Protein AF-A0AAN8Q321-F1 (afdb_monomer_lite)

Sequence (141 aa):
MNSTIPPTMDRMFPVSTLNRIAIVACERIMLMMNNTGMLLQPKIQNMQQVLAYLSGQHIDVGCCGDRGDFFRRKLAEELYLTYSVHGVTHNNIFEVVSGAILLEADTRLILSESTLRRDVAPPVKIDPQVLDILARIAGIH

Foldseek 3Di:
DDPPPPPQPQQLPVLVVLLLLLVLLFVLLQVQLQVVVPDPDDRDPGLVVVLCQLCVVDDDPDDPDRRNLVSLQSSQVSLCVPQVQPPRHSVCSSVLSVLSVLSNVVSVVQVVVCPPPSNDGDDDDGDVSSSVSSCSSSVHD

Structure (mmCIF, N/CA/C/O backbone):
data_AF-A0AAN8Q321-F1
#
_entry.id   AF-A0AAN8Q321-F1
#
loop_
_atom_site.group_PDB
_atom_site.id
_atom_site.type_symbol
_atom_site.label_atom_id
_atom_site.label_alt_id
_atom_site.label_comp_id
_atom_site.label_asym_id
_atom_site.label_entity_id
_atom_site.label_seq_id
_atom_site.pdbx_PDB_ins_code
_atom_site.Cartn_x
_atom_site.Cartn_y
_atom_site.Cartn_z
_atom_site.occupancy
_atom_site.B_iso_or_equiv
_atom_site.auth_seq_id
_atom_site.auth_comp_id
_atom_site.auth_asym_id
_atom_site.auth_atom_id
_atom_site.pdbx_PDB_model_num
ATOM 1 N N . MET A 1 1 ? 18.706 -8.644 -48.2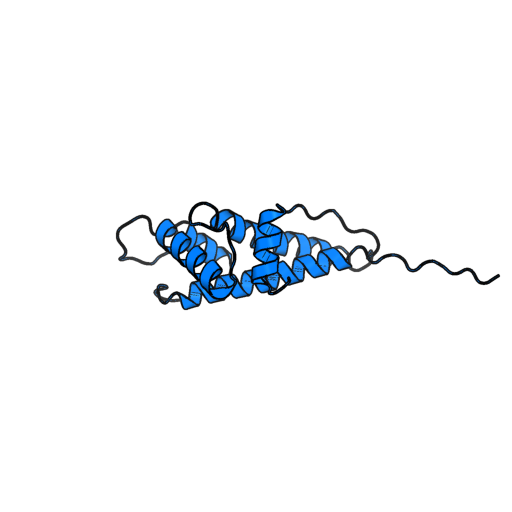40 1.00 41.47 1 MET A N 1
ATOM 2 C CA . MET A 1 1 ? 18.894 -9.138 -46.860 1.00 41.47 1 MET A CA 1
ATOM 3 C C . MET A 1 1 ? 18.099 -8.219 -45.950 1.00 41.47 1 MET A C 1
ATOM 5 O O . MET A 1 1 ? 18.517 -7.089 -45.746 1.00 41.47 1 MET A O 1
ATOM 9 N N . ASN A 1 2 ? 16.915 -8.646 -45.507 1.00 43.88 2 ASN A N 1
ATOM 10 C CA . ASN A 1 2 ? 16.117 -7.869 -44.559 1.00 43.88 2 ASN A CA 1
ATOM 11 C C . ASN A 1 2 ? 16.636 -8.167 -43.156 1.00 43.88 2 ASN A C 1
ATOM 13 O O . ASN A 1 2 ? 16.348 -9.224 -42.600 1.00 43.88 2 ASN A O 1
ATOM 17 N N . SER A 1 3 ? 17.432 -7.252 -42.611 1.00 47.41 3 SER A N 1
ATOM 18 C CA . SER A 1 3 ? 17.840 -7.282 -41.211 1.00 47.41 3 SER A CA 1
ATOM 19 C C . SER A 1 3 ? 16.630 -6.943 -40.343 1.00 47.41 3 SER A C 1
ATOM 21 O O . SER A 1 3 ? 16.345 -5.778 -40.078 1.00 47.41 3 SER A O 1
ATOM 23 N N . THR A 1 4 ? 15.883 -7.960 -39.924 1.00 53.72 4 THR A N 1
ATOM 24 C CA . THR A 1 4 ? 14.918 -7.851 -38.828 1.00 53.72 4 THR A CA 1
ATOM 25 C C . THR A 1 4 ? 15.695 -7.598 -37.543 1.00 53.72 4 THR A C 1
ATOM 27 O O . THR A 1 4 ? 16.188 -8.535 -36.919 1.00 53.72 4 THR A O 1
ATOM 30 N N . ILE A 1 5 ? 15.850 -6.326 -37.172 1.00 61.69 5 ILE A N 1
ATOM 31 C CA . ILE A 1 5 ? 16.274 -5.945 -35.824 1.00 61.69 5 ILE A CA 1
ATOM 32 C C . ILE A 1 5 ? 15.171 -6.467 -34.890 1.00 61.69 5 ILE A C 1
ATOM 34 O O . ILE A 1 5 ? 14.023 -6.039 -35.042 1.00 61.69 5 ILE A O 1
ATOM 38 N N . PRO A 1 6 ? 15.451 -7.427 -33.990 1.00 56.28 6 PRO A N 1
ATOM 39 C CA . PRO A 1 6 ? 14.447 -7.874 -33.037 1.00 56.28 6 PRO A CA 1
ATOM 40 C C . PRO A 1 6 ? 14.013 -6.663 -32.198 1.00 56.28 6 PRO A C 1
ATOM 42 O O . PRO A 1 6 ? 14.877 -5.872 -31.809 1.00 56.28 6 PRO A O 1
ATOM 45 N N . PRO A 1 7 ? 12.706 -6.476 -31.937 1.00 62.62 7 PRO A N 1
ATOM 46 C CA . PRO A 1 7 ? 12.249 -5.354 -31.132 1.00 62.62 7 PRO A CA 1
ATOM 47 C C . PRO A 1 7 ? 12.953 -5.410 -29.776 1.00 62.62 7 PRO A C 1
ATOM 49 O O . PRO A 1 7 ? 12.917 -6.432 -29.087 1.00 62.62 7 PRO A O 1
ATOM 52 N N . THR A 1 8 ? 13.635 -4.326 -29.411 1.00 65.69 8 THR A N 1
ATOM 53 C CA . THR A 1 8 ? 14.249 -4.174 -28.094 1.00 65.69 8 THR A CA 1
ATOM 54 C C . THR A 1 8 ? 13.145 -4.317 -27.052 1.00 65.69 8 THR A C 1
ATOM 56 O O . THR A 1 8 ? 12.194 -3.538 -27.036 1.00 65.69 8 THR A O 1
ATOM 59 N N . MET A 1 9 ? 13.232 -5.358 -26.220 1.00 72.75 9 MET A N 1
ATOM 60 C CA . MET A 1 9 ? 12.254 -5.616 -25.164 1.00 72.75 9 MET A CA 1
ATOM 61 C C . MET A 1 9 ? 12.225 -4.413 -24.212 1.00 72.75 9 MET A C 1
ATOM 63 O O . MET A 1 9 ? 13.248 -4.084 -23.611 1.00 72.75 9 MET A O 1
ATOM 67 N N . ASP A 1 10 ? 11.067 -3.758 -24.088 1.00 77.62 10 ASP A N 1
ATOM 68 C CA . ASP A 1 10 ? 10.864 -2.636 -23.168 1.00 77.62 10 ASP A CA 1
ATOM 69 C C . ASP A 1 10 ? 10.914 -3.153 -21.725 1.00 77.62 10 ASP A C 1
ATOM 71 O O . ASP A 1 10 ? 9.925 -3.643 -21.174 1.00 77.62 10 ASP A O 1
ATOM 75 N N . ARG A 1 11 ? 12.098 -3.074 -21.113 1.00 83.06 11 ARG A N 1
ATOM 76 C CA . ARG A 1 11 ? 12.325 -3.522 -19.737 1.00 83.06 11 ARG A CA 1
ATOM 77 C C . ARG A 1 11 ? 11.721 -2.564 -18.712 1.00 83.06 11 ARG A C 1
ATOM 79 O O . ARG A 1 11 ? 11.617 -2.944 -17.550 1.00 83.06 11 ARG A O 1
ATOM 86 N N . MET A 1 12 ? 11.283 -1.368 -19.119 1.00 87.81 12 MET A N 1
ATOM 87 C CA . MET A 1 12 ? 10.563 -0.430 -18.249 1.00 87.81 12 MET A CA 1
ATOM 88 C C . MET A 1 12 ? 9.092 -0.789 -18.066 1.00 87.81 12 MET A C 1
ATOM 90 O O . MET A 1 12 ? 8.487 -0.357 -17.087 1.00 87.81 12 MET A O 1
ATOM 94 N N . PHE A 1 13 ? 8.507 -1.596 -18.956 1.00 87.88 13 PHE A N 1
ATOM 95 C CA . PHE A 1 13 ? 7.089 -1.951 -18.880 1.00 87.88 13 PHE A CA 1
ATOM 96 C C . PHE A 1 13 ? 6.678 -2.596 -17.534 1.00 87.88 13 PHE A C 1
ATOM 98 O O . PHE A 1 13 ? 5.683 -2.156 -16.945 1.00 87.88 13 PHE A O 1
ATOM 105 N N . PRO A 1 14 ? 7.437 -3.558 -16.966 1.00 90.31 14 PRO A N 1
ATOM 106 C CA . PRO A 1 14 ? 7.173 -4.069 -15.622 1.00 90.31 14 PRO A CA 1
ATOM 107 C C . PRO A 1 14 ? 7.254 -2.988 -14.538 1.00 90.31 14 PRO A C 1
ATOM 109 O O . PRO A 1 14 ? 6.396 -2.948 -13.664 1.00 90.31 14 PRO A O 1
ATOM 112 N N . VAL A 1 15 ? 8.224 -2.069 -14.614 1.00 92.31 15 VAL A N 1
ATOM 113 C CA . VAL A 1 15 ? 8.374 -0.972 -13.639 1.00 92.31 15 VAL A CA 1
ATOM 114 C C . VAL A 1 15 ? 7.175 -0.025 -13.700 1.00 92.31 15 VAL A C 1
ATOM 116 O O . VAL A 1 15 ? 6.624 0.344 -12.667 1.00 92.31 15 VAL A O 1
ATOM 119 N N . SER A 1 16 ? 6.711 0.321 -14.905 1.00 91.75 16 SER A N 1
ATOM 120 C CA . SER A 1 16 ? 5.489 1.109 -15.102 1.00 91.75 16 SER A CA 1
ATOM 121 C C . SER A 1 16 ? 4.248 0.406 -14.548 1.00 91.75 16 SER A C 1
ATOM 123 O O . SER A 1 16 ? 3.388 1.054 -13.953 1.00 91.75 16 SER A O 1
ATOM 125 N N . THR A 1 17 ? 4.165 -0.917 -14.710 1.00 93.44 17 THR A N 1
ATOM 126 C CA . THR A 1 17 ? 3.069 -1.729 -14.162 1.00 93.44 17 THR A CA 1
ATOM 127 C C . THR A 1 17 ? 3.093 -1.724 -12.635 1.00 93.44 17 THR A C 1
ATOM 129 O O . THR A 1 17 ? 2.069 -1.449 -12.013 1.00 93.44 17 THR A O 1
ATOM 132 N N . LEU A 1 18 ? 4.263 -1.944 -12.030 1.00 95.50 18 LEU A N 1
ATOM 133 C CA . LEU A 1 18 ? 4.452 -1.895 -10.579 1.00 95.50 18 LEU A CA 1
ATOM 134 C C . LEU A 1 18 ? 4.119 -0.515 -10.002 1.00 95.50 18 LEU A C 1
ATOM 136 O O . LEU A 1 18 ? 3.418 -0.437 -8.998 1.00 95.50 18 LEU A O 1
ATOM 140 N N . ASN A 1 19 ? 4.539 0.565 -10.667 1.00 95.88 19 ASN A N 1
ATOM 141 C CA . ASN A 1 19 ? 4.183 1.923 -10.259 1.00 95.88 19 ASN A CA 1
ATOM 142 C C . ASN A 1 19 ? 2.661 2.125 -10.262 1.00 95.88 19 ASN A C 1
ATOM 144 O O . ASN A 1 19 ? 2.081 2.608 -9.295 1.00 95.88 19 ASN A O 1
ATOM 148 N N . ARG A 1 20 ? 1.981 1.687 -11.329 1.00 96.25 20 ARG A N 1
ATOM 149 C CA . ARG A 1 20 ? 0.521 1.793 -11.415 1.00 96.25 20 ARG A CA 1
ATOM 150 C C . ARG A 1 20 ? -0.180 1.003 -10.308 1.00 96.25 20 ARG A C 1
ATOM 152 O O . ARG A 1 20 ? -1.144 1.512 -9.743 1.00 96.25 20 ARG A O 1
ATOM 159 N N . ILE A 1 21 ? 0.298 -0.202 -9.992 1.00 96.88 21 ILE A N 1
ATOM 160 C CA . ILE A 1 21 ? -0.206 -0.989 -8.855 1.00 96.88 21 ILE A CA 1
ATOM 161 C C . ILE A 1 21 ? -0.047 -0.192 -7.562 1.00 96.88 21 ILE A C 1
ATOM 163 O O . ILE A 1 21 ? -1.016 -0.033 -6.824 1.00 96.88 21 ILE A O 1
ATOM 167 N N . ALA A 1 22 ? 1.149 0.345 -7.317 1.00 97.00 22 ALA A N 1
ATOM 168 C CA . ALA A 1 22 ? 1.462 1.079 -6.100 1.00 97.00 22 ALA A CA 1
ATOM 169 C C . ALA A 1 22 ? 0.586 2.331 -5.934 1.00 97.00 22 ALA A C 1
ATOM 171 O O . ALA A 1 22 ? -0.004 2.521 -4.875 1.00 97.00 22 ALA A O 1
ATOM 172 N N . ILE A 1 23 ? 0.428 3.138 -6.990 1.00 97.06 23 ILE A N 1
ATOM 173 C CA . ILE A 1 23 ? -0.416 4.345 -6.980 1.00 97.06 23 ILE A CA 1
ATOM 174 C C . ILE A 1 23 ? -1.864 3.992 -6.634 1.00 97.06 23 ILE A C 1
ATOM 176 O O . ILE A 1 23 ? -2.423 4.543 -5.686 1.00 97.06 23 ILE A O 1
ATOM 180 N N . VAL A 1 24 ? -2.461 3.042 -7.360 1.00 97.44 24 VAL A N 1
ATOM 181 C CA . VAL A 1 24 ? -3.867 2.662 -7.148 1.00 97.44 24 VAL A CA 1
ATOM 182 C C . VAL A 1 24 ? -4.060 2.051 -5.759 1.00 97.44 24 VAL A C 1
ATOM 184 O O . VAL A 1 24 ? -5.060 2.332 -5.094 1.00 97.44 24 VAL A O 1
ATOM 187 N N . ALA A 1 25 ? -3.107 1.242 -5.288 1.00 96.88 25 ALA A N 1
ATOM 188 C CA . ALA A 1 25 ? -3.153 0.679 -3.946 1.00 96.88 25 ALA A CA 1
ATOM 189 C C . ALA A 1 25 ? -3.079 1.771 -2.866 1.00 96.88 25 ALA A C 1
ATOM 191 O O . ALA A 1 25 ? -3.904 1.771 -1.953 1.00 96.88 25 ALA A O 1
ATOM 192 N N . CYS A 1 26 ? -2.165 2.736 -2.995 1.00 97.25 26 CYS A N 1
ATOM 193 C CA . CYS A 1 26 ? -2.053 3.885 -2.093 1.00 97.25 26 CYS A CA 1
ATOM 194 C C . CYS A 1 26 ? -3.352 4.706 -2.045 1.00 97.25 26 CYS A C 1
ATOM 196 O O . CYS A 1 26 ? -3.857 5.000 -0.961 1.00 97.25 26 CYS A O 1
ATOM 198 N N . GLU A 1 27 ? -3.936 5.036 -3.199 1.00 95.81 27 GLU A N 1
ATOM 199 C CA . GLU A 1 27 ? -5.210 5.765 -3.282 1.00 95.81 27 GLU A CA 1
ATOM 200 C C . GLU A 1 27 ? -6.345 5.023 -2.571 1.00 95.81 27 GLU A C 1
ATOM 202 O O . GLU A 1 27 ? -7.083 5.610 -1.774 1.00 95.81 27 GLU A O 1
ATOM 207 N N . ARG A 1 28 ? -6.462 3.713 -2.810 1.00 95.69 28 ARG A N 1
ATOM 208 C CA . ARG A 1 28 ? -7.494 2.875 -2.191 1.00 95.69 28 ARG A CA 1
ATOM 209 C C . ARG A 1 28 ? -7.283 2.728 -0.688 1.00 95.69 28 ARG A C 1
ATOM 211 O O . ARG A 1 28 ? -8.259 2.804 0.052 1.00 95.69 28 ARG A O 1
ATOM 218 N N . ILE A 1 29 ? -6.042 2.578 -0.220 1.00 95.50 29 ILE A N 1
ATOM 219 C CA . ILE A 1 29 ? -5.709 2.542 1.214 1.00 95.50 29 ILE A CA 1
ATOM 220 C C . ILE A 1 29 ? -6.110 3.850 1.899 1.00 95.50 29 ILE A C 1
ATOM 222 O O . ILE A 1 29 ? -6.782 3.817 2.931 1.00 95.50 29 ILE A O 1
ATOM 226 N N . MET A 1 30 ? -5.772 5.002 1.314 1.00 94.38 30 MET A N 1
ATOM 227 C CA . MET A 1 30 ? -6.202 6.298 1.849 1.00 94.38 30 MET A CA 1
ATOM 228 C C . MET A 1 30 ? -7.726 6.427 1.870 1.00 94.38 30 MET A C 1
ATOM 230 O O . MET A 1 30 ? -8.289 6.923 2.847 1.00 94.38 30 MET A O 1
ATOM 234 N N . LEU A 1 31 ? -8.407 5.973 0.814 1.00 93.00 31 LEU A N 1
ATOM 235 C CA . LEU A 1 31 ? -9.865 5.979 0.747 1.00 93.00 31 LEU A CA 1
ATOM 236 C C . LEU A 1 31 ? -10.485 5.112 1.850 1.00 93.00 31 LEU A C 1
ATOM 238 O O . LEU A 1 31 ? -11.390 5.579 2.534 1.00 93.00 31 LEU A O 1
ATOM 242 N N . MET A 1 32 ? -9.977 3.896 2.067 1.00 91.62 32 MET A N 1
ATOM 243 C CA . MET A 1 32 ? -10.437 3.013 3.145 1.00 91.62 32 MET A CA 1
ATOM 244 C C . MET A 1 32 ? -10.267 3.672 4.510 1.00 91.62 32 MET A C 1
ATOM 246 O O . MET A 1 32 ? -11.222 3.746 5.276 1.00 91.62 32 MET A O 1
ATOM 250 N N . MET A 1 33 ? -9.090 4.240 4.785 1.00 90.12 33 MET A N 1
ATOM 251 C CA . MET A 1 33 ? -8.844 4.951 6.040 1.00 90.12 33 MET A CA 1
ATOM 252 C C . MET A 1 33 ? -9.817 6.119 6.241 1.00 90.12 33 MET A C 1
ATOM 254 O O . MET A 1 33 ? -10.374 6.284 7.326 1.00 90.12 33 MET A O 1
ATOM 258 N N . ASN A 1 34 ? -10.079 6.892 5.185 1.00 89.12 34 ASN A N 1
ATOM 259 C CA . ASN A 1 34 ? -11.046 7.990 5.206 1.00 89.12 34 ASN A CA 1
ATOM 260 C C . ASN A 1 34 ? -12.495 7.535 5.399 1.00 89.12 34 ASN A C 1
ATOM 262 O O . ASN A 1 34 ? -13.288 8.265 5.994 1.00 89.12 34 ASN A O 1
ATOM 266 N N . ASN A 1 35 ? -12.836 6.345 4.913 1.00 85.25 35 ASN A N 1
ATOM 267 C CA . ASN A 1 35 ? -14.184 5.794 4.988 1.00 85.25 35 ASN A CA 1
ATOM 268 C C . ASN A 1 35 ? -14.469 5.057 6.297 1.00 85.25 35 ASN A C 1
ATOM 270 O O . ASN A 1 35 ? -15.625 4.739 6.555 1.00 85.25 35 ASN A O 1
ATOM 274 N N . THR A 1 36 ? -13.468 4.860 7.161 1.00 77.19 36 THR A N 1
ATOM 275 C CA . THR A 1 36 ? -13.692 4.279 8.494 1.00 77.19 36 THR A CA 1
ATOM 276 C C . THR A 1 36 ? -14.693 5.081 9.337 1.00 77.19 36 THR A C 1
ATOM 278 O O . THR A 1 36 ? -15.296 4.534 10.254 1.00 77.19 36 THR A O 1
ATOM 281 N N . GLY A 1 37 ? -14.868 6.381 9.059 1.00 73.12 37 GLY A N 1
ATOM 282 C CA . GLY A 1 37 ? -15.719 7.276 9.851 1.00 73.12 37 GLY A CA 1
ATOM 283 C C . GLY A 1 37 ? -15.131 7.632 11.222 1.00 73.12 37 GLY A C 1
ATOM 284 O O . GLY A 1 37 ? -15.811 8.250 12.035 1.00 73.12 37 GLY A O 1
ATOM 285 N N . MET A 1 38 ? -13.876 7.249 11.479 1.00 71.38 38 MET A N 1
ATOM 286 C CA . MET A 1 38 ? -13.219 7.377 12.787 1.00 71.38 38 MET A CA 1
ATOM 287 C C . MET A 1 38 ? -12.205 8.525 12.841 1.00 71.38 38 MET A C 1
ATOM 289 O O . MET A 1 38 ? -11.662 8.805 13.903 1.00 71.38 38 MET A O 1
ATOM 293 N N . LEU A 1 39 ? -11.938 9.180 11.708 1.00 77.00 39 LEU A N 1
ATOM 294 C CA . LEU A 1 39 ? -11.047 10.338 11.638 1.00 77.00 39 LEU A CA 1
ATOM 295 C C . LEU A 1 39 ? -11.804 11.589 12.102 1.00 77.00 39 LEU A C 1
ATOM 297 O O . LEU A 1 39 ? -12.842 11.923 11.525 1.00 77.00 39 LEU A O 1
ATOM 301 N N . LEU A 1 40 ? -11.273 12.327 13.079 1.00 68.88 40 LEU A N 1
ATOM 302 C CA . LEU A 1 40 ? -11.933 13.523 13.636 1.00 68.88 40 LEU A CA 1
ATOM 303 C C . LEU A 1 40 ? -11.798 14.795 12.773 1.00 68.88 40 LEU A C 1
ATOM 305 O O . LEU A 1 40 ? -12.208 15.871 13.195 1.00 68.88 40 LEU A O 1
ATOM 309 N N . GLN A 1 41 ? -11.341 14.653 11.525 1.00 66.19 41 GLN A N 1
ATOM 310 C CA . GLN A 1 41 ? -10.933 15.708 10.587 1.00 66.19 41 GLN A CA 1
ATOM 311 C C . GLN A 1 41 ? -9.547 16.317 10.880 1.00 66.19 41 GLN A C 1
ATOM 313 O O . GLN A 1 41 ? -9.192 16.523 12.037 1.00 66.19 41 GLN A O 1
ATOM 318 N N . PRO A 1 42 ? -8.766 16.671 9.837 1.00 70.75 42 PRO A N 1
ATOM 319 C CA . PRO A 1 42 ? -9.055 16.544 8.402 1.00 70.75 42 PRO A CA 1
ATOM 320 C C . PRO A 1 42 ? -8.936 15.105 7.869 1.00 70.75 42 PRO A C 1
ATOM 322 O O . PRO A 1 42 ? -8.273 14.256 8.461 1.00 70.75 42 PRO A O 1
ATOM 325 N N . LYS A 1 43 ? -9.591 14.840 6.726 1.00 82.25 43 LYS A N 1
ATOM 326 C CA . LYS A 1 43 ? -9.419 13.592 5.960 1.00 82.25 43 LYS A CA 1
ATOM 327 C C . LYS A 1 43 ? -7.939 13.376 5.637 1.00 82.25 43 LYS A C 1
ATOM 329 O O . LYS A 1 43 ? -7.235 14.340 5.343 1.00 82.25 43 LYS A O 1
ATOM 334 N N . ILE A 1 44 ? -7.499 12.123 5.636 1.00 86.81 44 ILE A N 1
ATOM 335 C CA . ILE A 1 44 ? -6.166 11.718 5.195 1.00 86.81 44 ILE A CA 1
ATOM 336 C C . ILE A 1 44 ? -5.969 12.120 3.731 1.00 86.81 44 ILE A C 1
ATOM 338 O O . ILE A 1 44 ? -6.773 11.772 2.865 1.00 86.81 44 ILE A O 1
ATOM 342 N N . GLN A 1 45 ? -4.889 12.849 3.472 1.00 89.19 45 GLN A N 1
ATOM 343 C CA . GLN A 1 45 ? -4.510 13.402 2.171 1.00 89.19 45 GLN A CA 1
ATOM 344 C C . GLN A 1 45 ? -3.290 12.706 1.564 1.00 89.19 45 GLN A C 1
ATOM 346 O O . GLN A 1 45 ? -3.007 12.887 0.384 1.00 89.19 45 GLN A O 1
ATOM 351 N N . ASN A 1 46 ? -2.529 11.960 2.367 1.00 92.25 46 ASN A N 1
ATOM 352 C CA . ASN A 1 46 ? -1.330 11.267 1.914 1.00 92.25 46 ASN A CA 1
ATOM 353 C C . ASN A 1 46 ? -1.050 10.011 2.753 1.00 92.25 46 ASN A C 1
ATOM 355 O O . ASN A 1 46 ? -1.528 9.858 3.877 1.00 92.25 46 ASN A O 1
ATOM 359 N N . MET A 1 47 ? -0.216 9.123 2.216 1.00 94.00 47 MET A N 1
ATOM 360 C CA . MET A 1 47 ? 0.135 7.856 2.861 1.00 94.00 47 MET A CA 1
ATOM 361 C C . MET A 1 47 ? 0.966 8.014 4.146 1.00 94.00 47 MET A C 1
ATOM 363 O O . MET A 1 47 ? 0.929 7.135 5.003 1.00 94.00 47 MET A O 1
ATOM 367 N N . GLN A 1 48 ? 1.666 9.138 4.340 1.00 92.12 48 GLN A N 1
ATOM 368 C CA . GLN A 1 48 ? 2.388 9.393 5.595 1.00 92.12 48 GLN A CA 1
ATOM 369 C C . GLN A 1 48 ? 1.423 9.618 6.761 1.00 92.12 48 GLN A C 1
ATOM 371 O O . GLN A 1 48 ? 1.654 9.137 7.868 1.00 92.12 48 GLN A O 1
ATOM 376 N N . GLN A 1 49 ? 0.294 10.278 6.504 1.00 90.75 49 GLN A N 1
ATOM 377 C CA . GLN A 1 49 ? -0.777 10.383 7.489 1.00 90.75 49 GLN A CA 1
ATOM 378 C C . GLN A 1 49 ? -1.367 9.005 7.806 1.00 90.75 49 GLN A C 1
ATOM 380 O O . GLN A 1 49 ? -1.586 8.722 8.978 1.00 90.75 49 GLN A O 1
ATOM 385 N N . VAL A 1 50 ? -1.543 8.113 6.818 1.00 92.19 50 VAL A N 1
ATOM 386 C CA . VAL A 1 50 ? -1.953 6.719 7.090 1.00 92.19 50 VAL A CA 1
ATOM 387 C C . VAL A 1 50 ? -0.999 6.068 8.093 1.00 92.19 50 VAL A C 1
ATOM 389 O O . VAL A 1 50 ? -1.459 5.564 9.114 1.00 92.19 50 VAL A O 1
ATOM 392 N N . LEU A 1 51 ? 0.317 6.133 7.860 1.00 92.38 51 LEU A N 1
ATOM 393 C CA . LEU A 1 51 ? 1.307 5.580 8.791 1.00 92.38 51 LEU A CA 1
ATOM 394 C C . LEU A 1 51 ? 1.214 6.197 10.192 1.00 92.38 51 LEU A C 1
ATOM 396 O O . LEU A 1 51 ? 1.292 5.459 11.171 1.00 92.38 51 LEU A O 1
ATOM 400 N N . ALA A 1 52 ? 0.999 7.511 10.296 1.00 89.44 52 ALA A N 1
ATOM 401 C CA . ALA A 1 52 ? 0.830 8.197 11.577 1.00 89.44 52 ALA A CA 1
ATOM 402 C C . ALA A 1 52 ? -0.397 7.690 12.358 1.00 89.44 52 ALA A C 1
ATOM 404 O O . ALA A 1 52 ? -0.330 7.493 13.570 1.00 89.44 52 ALA A O 1
ATOM 405 N N . TYR A 1 53 ? -1.510 7.416 11.672 1.00 89.06 53 TYR A N 1
ATOM 406 C CA . TYR A 1 53 ? -2.681 6.796 12.296 1.00 89.06 53 TYR A CA 1
ATOM 407 C C . TYR A 1 53 ? -2.399 5.353 12.730 1.00 89.06 53 TYR A C 1
ATOM 409 O O . TYR A 1 53 ? -2.706 4.980 13.860 1.00 89.06 53 TYR A O 1
ATOM 417 N N . LEU A 1 54 ? -1.750 4.552 11.878 1.00 90.12 54 LEU A N 1
ATOM 418 C CA . LEU A 1 54 ? -1.407 3.161 12.199 1.00 90.12 54 LEU A CA 1
ATOM 419 C C . LEU A 1 54 ? -0.379 3.036 13.332 1.00 90.12 54 LEU A C 1
ATOM 421 O O . LEU A 1 54 ? -0.381 2.027 14.036 1.00 90.12 54 LEU A O 1
ATOM 425 N N . SER A 1 55 ? 0.487 4.031 13.527 1.00 89.19 55 SER A N 1
ATOM 426 C CA . SER A 1 55 ? 1.452 4.089 14.633 1.00 89.19 55 SER A CA 1
ATOM 427 C C . SER A 1 55 ? 0.886 4.733 15.904 1.00 89.19 55 SER A C 1
ATOM 429 O O . SER A 1 55 ? 1.569 4.767 16.926 1.00 89.19 55 SER A O 1
ATOM 431 N N . GLY A 1 56 ? -0.350 5.245 15.866 1.00 85.31 56 GLY A N 1
ATOM 432 C CA . GLY A 1 56 ? -0.965 5.970 16.982 1.00 85.31 56 GLY A CA 1
ATOM 433 C C . GLY A 1 56 ? -0.408 7.385 17.196 1.00 85.31 56 GLY A C 1
ATOM 434 O O . GLY A 1 56 ? -0.724 8.022 18.199 1.00 85.31 56 GLY A O 1
ATOM 435 N N . GLN A 1 57 ? 0.396 7.900 16.264 1.00 83.62 57 GLN A N 1
ATOM 436 C CA . GLN A 1 57 ? 1.011 9.230 16.295 1.00 83.62 57 GLN A CA 1
ATOM 437 C C . GLN A 1 57 ? 0.110 10.290 15.635 1.00 83.62 57 GLN A C 1
ATOM 439 O O . GLN A 1 57 ? 0.546 11.042 14.764 1.00 83.62 57 GLN A O 1
ATOM 444 N N . HIS A 1 58 ? -1.163 10.353 16.029 1.00 76.94 58 HIS A N 1
ATOM 445 C CA . HIS A 1 58 ? -2.133 11.315 15.494 1.00 76.94 58 HIS A CA 1
ATOM 446 C C . HIS A 1 58 ? -2.825 12.111 16.611 1.00 76.94 58 HIS A C 1
ATOM 448 O O . HIS A 1 58 ? -2.862 11.703 17.774 1.00 76.94 58 HIS A O 1
ATOM 454 N N . ILE A 1 59 ? -3.350 13.284 16.240 1.00 67.31 59 ILE A N 1
ATOM 455 C CA . ILE A 1 59 ? -3.858 14.306 17.168 1.00 67.31 59 ILE A CA 1
ATOM 456 C C . ILE A 1 59 ? -5.214 13.974 17.799 1.00 67.31 59 ILE A C 1
ATOM 458 O O . ILE A 1 59 ? -5.664 14.736 18.650 1.00 67.31 59 ILE A O 1
ATOM 462 N N . ASP A 1 60 ? -5.871 12.874 17.422 1.00 64.00 60 ASP A N 1
ATOM 463 C CA . ASP A 1 60 ? -7.223 12.577 17.903 1.00 64.00 60 ASP A CA 1
ATOM 464 C C . ASP A 1 60 ? -7.203 12.271 19.406 1.00 64.00 60 ASP A C 1
ATOM 466 O O . ASP A 1 60 ? -6.767 11.212 19.869 1.00 64.00 60 ASP A O 1
ATOM 470 N N . VAL A 1 61 ? -7.654 13.249 20.190 1.00 52.12 61 VAL A N 1
ATOM 471 C CA . VAL A 1 61 ? -7.764 13.184 21.647 1.00 52.12 61 VAL A CA 1
ATOM 472 C C . VAL A 1 61 ? -9.125 12.584 22.006 1.00 52.12 61 VAL A C 1
ATOM 474 O O . VAL A 1 61 ? -10.153 13.150 21.654 1.00 52.12 61 VAL A O 1
ATOM 477 N N . GLY A 1 62 ? -9.149 11.461 22.735 1.00 54.34 62 GLY A N 1
ATOM 478 C CA . GLY A 1 62 ? -10.386 10.944 23.348 1.00 54.34 62 GLY A CA 1
ATOM 479 C C . GLY A 1 62 ? -10.566 9.426 23.356 1.00 54.34 62 GLY A C 1
ATOM 480 O O . GLY A 1 62 ? -11.368 8.924 24.137 1.00 54.34 62 GLY A O 1
ATOM 481 N N . CYS A 1 63 ? -9.805 8.672 22.559 1.00 53.38 63 CYS A N 1
ATOM 482 C CA . CYS A 1 63 ? -9.863 7.208 22.588 1.00 53.38 63 CYS A CA 1
ATOM 483 C C . CYS A 1 63 ? -8.859 6.642 23.606 1.00 53.38 63 CYS A C 1
ATOM 485 O O . CYS A 1 63 ? -7.655 6.909 23.524 1.00 53.38 63 CYS A O 1
ATOM 487 N N . CYS A 1 64 ? -9.365 5.874 24.573 1.00 48.91 64 CYS A N 1
ATOM 488 C CA . CYS A 1 64 ? -8.594 5.089 25.535 1.00 48.91 64 CYS A CA 1
ATOM 489 C C . CYS A 1 64 ? -8.074 3.787 24.882 1.00 48.91 64 CYS A C 1
ATOM 491 O O . CYS A 1 64 ? -8.848 3.065 24.262 1.00 48.91 64 CYS A O 1
ATOM 493 N N . GLY A 1 65 ? -6.772 3.483 25.014 1.00 62.62 65 GLY A N 1
ATOM 494 C CA . GLY A 1 65 ? -6.124 2.267 24.474 1.00 62.62 65 GLY A CA 1
ATOM 495 C C . GLY A 1 65 ? -4.989 2.521 23.463 1.00 62.62 65 GLY A C 1
ATOM 496 O O . GLY A 1 65 ? -4.621 3.670 23.214 1.00 62.62 65 GLY A O 1
ATOM 497 N N . ASP A 1 66 ? -4.426 1.444 22.887 1.00 71.94 66 ASP A N 1
ATOM 498 C CA . ASP A 1 66 ? -3.458 1.508 21.774 1.00 71.94 66 ASP A CA 1
ATOM 499 C C . ASP A 1 66 ? -4.187 1.926 20.486 1.00 71.94 66 ASP A C 1
ATOM 501 O O . ASP A 1 66 ? -4.793 1.115 19.781 1.00 71.94 66 ASP A O 1
ATOM 505 N N . ARG A 1 67 ? -4.168 3.235 20.218 1.00 80.00 67 ARG A N 1
ATOM 506 C CA . ARG A 1 67 ? -4.856 3.869 19.084 1.00 80.00 67 ARG A CA 1
ATOM 507 C C . ARG A 1 67 ? -4.406 3.294 17.749 1.00 80.00 67 ARG A C 1
ATOM 509 O O . ARG A 1 67 ? -5.240 3.033 16.886 1.00 80.00 67 ARG A O 1
ATOM 516 N N . GLY A 1 68 ? -3.103 3.057 17.605 1.00 86.44 68 GLY A N 1
ATOM 517 C CA . GLY A 1 68 ? -2.545 2.492 16.386 1.00 86.44 68 GLY A CA 1
ATOM 518 C C . GLY A 1 68 ? -3.112 1.104 16.120 1.00 86.44 68 GLY A C 1
ATOM 519 O O . GLY A 1 68 ? -3.514 0.810 14.999 1.00 86.44 68 GLY A O 1
ATOM 520 N N . ASP A 1 69 ? -3.229 0.272 17.158 1.00 88.25 69 ASP A N 1
ATOM 521 C CA . ASP A 1 69 ? -3.749 -1.090 17.012 1.00 88.25 69 ASP A CA 1
ATOM 522 C C . ASP A 1 69 ? -5.183 -1.133 16.505 1.00 88.25 69 ASP A C 1
ATOM 524 O O . ASP A 1 69 ? -5.532 -1.938 15.639 1.00 88.25 69 ASP A O 1
ATOM 528 N N . PHE A 1 70 ? -6.004 -0.215 16.996 1.00 87.69 70 PHE A N 1
ATOM 529 C CA . PHE A 1 70 ? -7.375 -0.086 16.546 1.00 87.69 70 PHE A CA 1
ATOM 530 C C . PHE A 1 70 ? -7.461 0.261 15.050 1.00 87.69 70 PHE A C 1
ATOM 532 O O . PHE A 1 70 ? -8.158 -0.436 14.307 1.00 87.69 70 PHE A O 1
ATOM 539 N N . PHE A 1 71 ? -6.701 1.257 14.575 1.00 89.19 71 PHE A N 1
ATOM 540 C CA . PHE A 1 71 ? -6.649 1.589 13.144 1.00 89.19 71 PHE A CA 1
ATOM 541 C C . PHE A 1 71 ? -6.052 0.458 12.302 1.00 89.19 71 PHE A C 1
ATOM 543 O O . PHE A 1 71 ? -6.554 0.178 11.214 1.00 89.19 71 PHE A O 1
ATOM 550 N N . ARG A 1 72 ? -5.035 -0.246 12.813 1.00 91.69 72 ARG A N 1
ATOM 551 C CA . ARG A 1 72 ? -4.442 -1.417 12.153 1.00 91.69 72 ARG A CA 1
ATOM 552 C C . ARG A 1 72 ? -5.462 -2.540 11.961 1.00 91.69 72 ARG A C 1
ATOM 554 O O . ARG A 1 72 ? -5.566 -3.081 10.862 1.00 91.69 72 ARG A O 1
ATOM 561 N N . ARG A 1 73 ? -6.248 -2.868 12.993 1.00 91.62 73 ARG A N 1
ATOM 562 C CA . ARG A 1 73 ? -7.333 -3.864 12.902 1.00 91.62 73 ARG A CA 1
ATOM 563 C C . ARG A 1 73 ? -8.397 -3.440 11.904 1.00 91.62 73 ARG A C 1
ATOM 565 O O . ARG A 1 73 ? -8.798 -4.250 11.077 1.00 91.62 73 ARG A O 1
ATOM 572 N N . LYS A 1 74 ? -8.823 -2.179 11.969 1.00 91.25 74 LYS A N 1
ATOM 573 C CA . LYS A 1 74 ? -9.880 -1.660 11.102 1.00 91.25 74 LYS A CA 1
ATOM 574 C C . LYS A 1 74 ? -9.468 -1.635 9.639 1.00 91.25 74 LYS A C 1
ATOM 576 O O . LYS A 1 74 ? -10.217 -2.112 8.801 1.00 91.25 74 LYS A O 1
ATOM 581 N N . LEU A 1 75 ? -8.257 -1.183 9.326 1.00 92.94 75 LEU A N 1
ATOM 582 C CA . LEU A 1 75 ? -7.765 -1.215 7.952 1.00 92.94 75 LEU A CA 1
ATOM 583 C C . LEU A 1 75 ? -7.615 -2.651 7.425 1.00 92.94 75 LEU A C 1
ATOM 585 O O . LEU A 1 75 ? -7.974 -2.919 6.282 1.00 92.94 75 LEU A O 1
ATOM 589 N N . ALA A 1 76 ? -7.117 -3.581 8.247 1.00 93.38 76 ALA A N 1
ATOM 590 C CA . ALA A 1 76 ? -7.026 -4.991 7.865 1.00 93.38 76 ALA A CA 1
ATOM 591 C C . ALA A 1 76 ? -8.412 -5.611 7.594 1.00 93.38 76 ALA A C 1
ATOM 593 O O . ALA A 1 76 ? -8.577 -6.353 6.628 1.00 93.38 76 ALA A O 1
ATOM 594 N N . GLU A 1 77 ? -9.412 -5.273 8.412 1.00 92.94 77 GLU A N 1
ATOM 595 C CA . GLU A 1 77 ? -10.808 -5.682 8.221 1.00 92.94 77 GLU A CA 1
ATOM 596 C C . GLU A 1 77 ? -11.389 -5.122 6.913 1.00 92.94 77 GLU A C 1
ATOM 598 O O . GLU A 1 77 ? -11.906 -5.885 6.099 1.00 92.94 77 GLU A O 1
ATOM 603 N N . GLU A 1 78 ? -11.235 -3.822 6.654 1.00 91.88 78 GLU A N 1
ATOM 604 C CA . GLU A 1 78 ? -11.719 -3.177 5.424 1.00 91.88 78 GLU A CA 1
ATOM 605 C C . GLU A 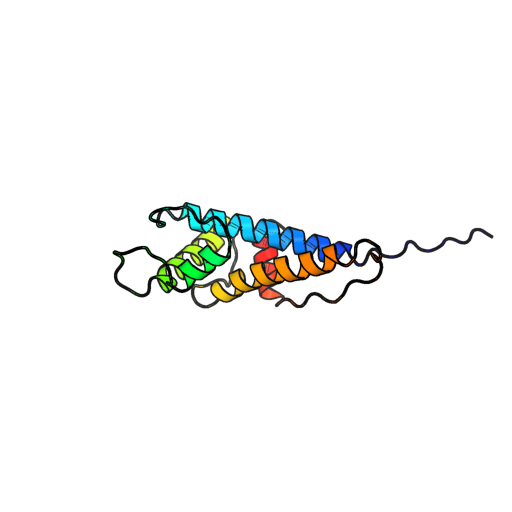1 78 ? -11.075 -3.765 4.160 1.00 91.88 78 GLU A C 1
ATOM 607 O O . GLU A 1 78 ? -11.751 -3.968 3.148 1.00 91.88 78 GLU A O 1
ATOM 612 N N . LEU A 1 79 ? -9.781 -4.097 4.217 1.00 92.38 79 LEU A N 1
ATOM 613 C CA . LEU A 1 79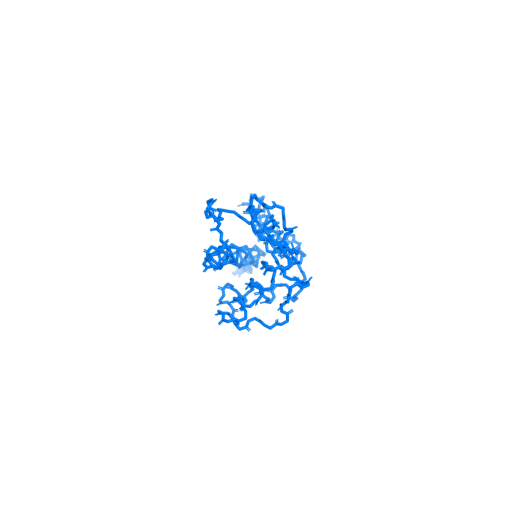 ? -9.070 -4.762 3.124 1.00 92.38 79 LEU A CA 1
ATOM 614 C C . LEU A 1 79 ? -9.641 -6.144 2.815 1.00 92.38 79 LEU A C 1
ATOM 616 O O . LEU A 1 79 ? -9.816 -6.502 1.646 1.00 92.38 79 LEU A O 1
ATOM 620 N N . TYR A 1 80 ? -9.940 -6.913 3.859 1.00 93.00 80 TYR A N 1
ATOM 621 C CA . TYR A 1 80 ? -10.570 -8.215 3.717 1.00 93.00 80 TYR A CA 1
ATOM 622 C C . TYR A 1 80 ? -11.976 -8.083 3.120 1.00 93.00 80 TYR A C 1
ATOM 624 O O . TYR A 1 80 ? -12.282 -8.740 2.127 1.00 93.00 80 TYR A O 1
ATOM 632 N N . LEU A 1 81 ? -12.805 -7.193 3.671 1.00 92.00 81 LEU A N 1
ATOM 633 C CA . LEU A 1 81 ? -14.190 -7.007 3.235 1.00 92.00 81 LEU A CA 1
ATOM 634 C C . LEU A 1 81 ? -14.293 -6.471 1.801 1.00 92.00 81 LEU A C 1
ATOM 636 O O . LEU A 1 81 ? -15.146 -6.922 1.040 1.00 92.00 81 LEU A O 1
ATOM 640 N N . THR A 1 82 ? -13.419 -5.538 1.417 1.00 91.50 82 THR A N 1
ATOM 641 C CA . THR A 1 82 ? -13.509 -4.847 0.120 1.00 91.50 82 THR A CA 1
ATOM 642 C C . THR A 1 82 ? -12.809 -5.607 -1.004 1.00 91.50 82 THR A C 1
ATOM 644 O O . THR A 1 82 ? -13.304 -5.635 -2.128 1.00 91.50 82 THR A O 1
ATOM 647 N N . TYR A 1 83 ? -11.656 -6.222 -0.724 1.00 90.06 83 TYR A N 1
ATOM 648 C CA . TYR A 1 83 ? -10.784 -6.800 -1.755 1.00 90.06 83 TYR A CA 1
ATOM 649 C C . TYR A 1 83 ? -10.524 -8.299 -1.573 1.00 90.06 83 TYR A C 1
ATOM 651 O O . TYR A 1 83 ? -9.769 -8.878 -2.353 1.00 90.06 83 TYR A O 1
ATOM 659 N N . SER A 1 84 ? -11.123 -8.941 -0.559 1.00 90.38 84 SER A N 1
ATOM 660 C CA . SER A 1 84 ? -10.877 -10.359 -0.238 1.00 90.38 84 SER A CA 1
ATOM 661 C C . SER A 1 84 ? -9.383 -10.673 -0.090 1.00 90.38 84 SER A C 1
ATOM 663 O O . SER A 1 84 ? -8.883 -11.714 -0.523 1.00 90.38 84 SER A O 1
ATOM 665 N N . VAL A 1 85 ? -8.637 -9.731 0.493 1.00 88.88 85 VAL A N 1
ATOM 666 C CA . VAL A 1 85 ? -7.213 -9.899 0.778 1.00 88.88 85 VAL A CA 1
ATOM 667 C C . VAL A 1 85 ? -7.072 -10.741 2.042 1.00 88.88 85 VAL A C 1
ATOM 669 O O . VAL A 1 85 ? -7.460 -10.324 3.131 1.00 88.88 85 VAL A O 1
ATOM 672 N N . HIS A 1 86 ? -6.497 -11.933 1.899 1.00 87.69 86 HIS A N 1
ATOM 673 C CA . HIS A 1 86 ? -6.196 -12.818 3.021 1.00 87.69 86 HIS A CA 1
ATOM 674 C C . HIS A 1 86 ? -4.772 -12.596 3.542 1.00 87.69 86 HIS A C 1
ATOM 676 O O . HIS A 1 86 ? -3.890 -12.138 2.820 1.00 87.69 86 HIS A O 1
ATOM 682 N N . GLY A 1 87 ? -4.536 -12.952 4.806 1.00 86.81 87 GLY A N 1
ATOM 683 C CA . GLY A 1 87 ? -3.203 -12.897 5.415 1.00 86.81 87 GLY A CA 1
ATOM 684 C C . GLY A 1 87 ? -2.763 -11.507 5.883 1.00 86.81 87 GLY A C 1
ATOM 685 O O . GLY A 1 87 ? -1.662 -11.379 6.412 1.00 86.81 87 GLY A O 1
ATOM 686 N N . VAL A 1 88 ? -3.614 -10.486 5.751 1.00 92.75 88 VAL A N 1
ATOM 687 C CA . VAL A 1 88 ? -3.392 -9.161 6.342 1.00 92.75 88 VAL A CA 1
ATOM 688 C C . VAL A 1 88 ? -4.086 -9.081 7.697 1.00 92.75 88 VAL A C 1
ATOM 690 O O . VAL A 1 88 ? -5.260 -9.406 7.843 1.00 92.75 88 VAL A O 1
ATOM 693 N N . THR A 1 89 ? -3.336 -8.662 8.708 1.00 93.38 89 THR A N 1
ATOM 694 C CA . THR A 1 89 ? -3.759 -8.549 10.103 1.00 93.38 89 THR A CA 1
ATOM 695 C C . THR A 1 89 ? -3.220 -7.254 10.699 1.00 93.38 89 THR A C 1
ATOM 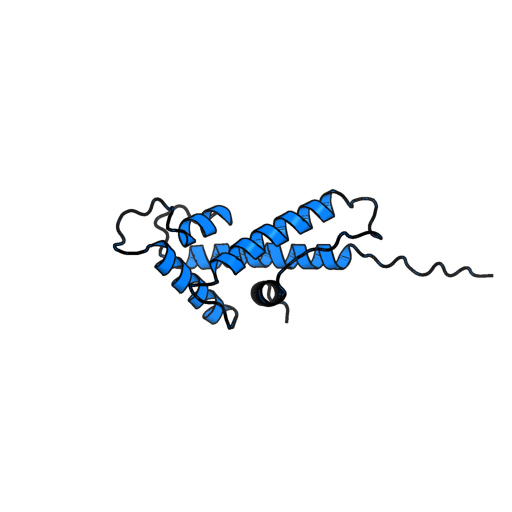697 O O . THR A 1 89 ? -2.378 -6.577 10.110 1.00 93.38 89 THR A O 1
ATOM 700 N N . HIS A 1 90 ? -3.639 -6.928 11.920 1.00 91.81 90 HIS A N 1
ATOM 701 C CA . HIS A 1 90 ? -3.114 -5.770 12.642 1.00 91.81 90 HIS A CA 1
ATOM 702 C C . HIS A 1 90 ? -1.597 -5.818 12.900 1.00 91.81 90 HIS A C 1
ATOM 704 O O . HIS A 1 90 ? -1.007 -4.771 13.146 1.00 91.81 90 HIS A O 1
ATOM 710 N N . ASN A 1 91 ? -0.965 -6.996 12.808 1.00 91.81 91 ASN A N 1
ATOM 711 C CA . ASN A 1 91 ? 0.471 -7.165 13.042 1.00 91.81 91 ASN A CA 1
ATOM 712 C C . ASN A 1 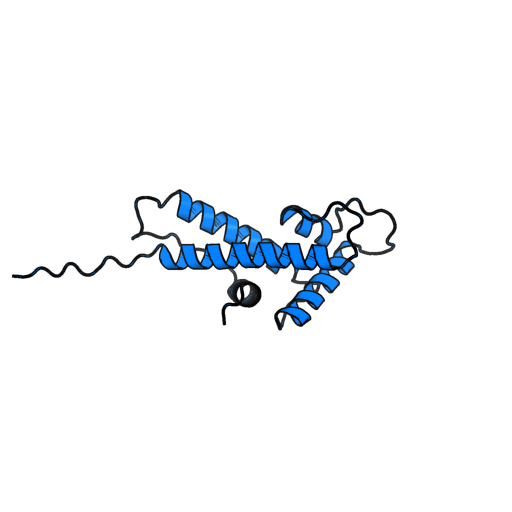91 ? 1.334 -6.849 11.814 1.00 91.81 91 ASN A C 1
ATOM 714 O O . ASN A 1 91 ? 2.463 -6.407 11.977 1.00 91.81 91 ASN A O 1
ATOM 718 N N . ASN A 1 92 ? 0.820 -7.058 10.597 1.00 93.31 92 ASN A N 1
ATOM 719 C CA . ASN A 1 92 ? 1.593 -6.901 9.355 1.00 93.31 92 ASN A CA 1
ATOM 720 C C . ASN A 1 92 ? 1.026 -5.839 8.401 1.00 93.31 92 ASN A C 1
ATOM 722 O O . ASN A 1 92 ? 1.659 -5.502 7.405 1.00 93.31 92 ASN A O 1
ATOM 726 N N . ILE A 1 93 ? -0.132 -5.245 8.708 1.00 94.38 93 ILE A N 1
ATOM 727 C CA . ILE A 1 93 ? -0.702 -4.159 7.898 1.00 94.38 93 ILE A CA 1
ATOM 728 C C . ILE A 1 93 ? 0.269 -2.981 7.737 1.00 94.38 93 ILE A C 1
ATOM 730 O O . ILE A 1 93 ? 0.300 -2.337 6.691 1.00 94.38 93 ILE A O 1
ATOM 734 N N . PHE A 1 94 ? 1.101 -2.718 8.747 1.00 93.56 94 PHE A N 1
ATOM 735 C CA . PHE A 1 94 ? 2.100 -1.657 8.686 1.00 93.56 94 PHE A CA 1
ATOM 736 C C . PHE A 1 94 ? 3.152 -1.923 7.599 1.00 93.56 94 PHE A C 1
ATOM 738 O O . PHE A 1 94 ? 3.548 -1.002 6.884 1.00 93.56 94 PHE A O 1
ATOM 745 N N . GLU A 1 95 ? 3.566 -3.181 7.436 1.00 94.31 95 GLU A N 1
ATOM 746 C CA . GLU A 1 95 ? 4.519 -3.611 6.409 1.00 94.31 95 GLU A CA 1
ATOM 747 C C . GLU A 1 95 ? 3.911 -3.494 5.012 1.00 94.31 95 GLU A C 1
ATOM 749 O O . GLU A 1 95 ? 4.572 -3.004 4.102 1.00 94.31 95 GLU A O 1
ATOM 754 N N . VAL A 1 96 ? 2.631 -3.845 4.852 1.00 95.69 96 VAL A N 1
ATOM 755 C CA . VAL A 1 96 ? 1.899 -3.682 3.584 1.00 95.69 96 VAL A CA 1
ATOM 756 C C . VAL A 1 96 ? 1.843 -2.213 3.166 1.00 95.69 96 VAL A C 1
ATOM 758 O O . VAL A 1 96 ? 2.170 -1.870 2.031 1.00 95.69 96 VAL A O 1
ATOM 761 N N . VAL A 1 97 ? 1.455 -1.328 4.088 1.00 96.06 97 VAL A N 1
ATOM 762 C CA . VAL A 1 97 ? 1.325 0.112 3.819 1.00 96.06 97 VAL A CA 1
ATOM 763 C C . VAL A 1 97 ? 2.691 0.741 3.543 1.00 96.06 97 VAL A C 1
ATOM 765 O O . VAL A 1 97 ? 2.832 1.511 2.594 1.00 96.06 97 VAL A O 1
ATOM 768 N N . SER A 1 98 ? 3.711 0.374 4.321 1.00 95.50 98 SER A N 1
ATOM 769 C CA . SER A 1 98 ? 5.087 0.833 4.100 1.00 95.50 98 SER A CA 1
ATOM 770 C C . SER A 1 98 ? 5.640 0.325 2.767 1.00 95.50 98 SER A C 1
ATOM 772 O O . SER A 1 98 ? 6.255 1.087 2.025 1.00 95.50 98 SER A O 1
ATOM 774 N N . GLY A 1 99 ? 5.365 -0.933 2.419 1.00 95.69 99 GLY A N 1
ATOM 775 C CA . GLY A 1 99 ? 5.742 -1.534 1.144 1.00 95.69 99 GLY A CA 1
ATOM 776 C C . GLY A 1 99 ? 5.087 -0.846 -0.053 1.00 95.69 99 GLY A C 1
ATOM 777 O O . GLY A 1 99 ? 5.756 -0.637 -1.059 1.00 95.69 99 GLY A O 1
ATOM 778 N N . ALA A 1 100 ? 3.827 -0.414 0.066 1.00 96.44 100 ALA A N 1
ATOM 779 C CA . ALA A 1 100 ? 3.157 0.376 -0.970 1.00 96.44 100 ALA A CA 1
ATOM 780 C C . ALA A 1 100 ? 3.873 1.709 -1.230 1.00 96.44 100 ALA A C 1
ATOM 782 O O . ALA A 1 100 ? 4.131 2.063 -2.380 1.00 96.44 100 ALA A O 1
ATOM 783 N N . ILE A 1 101 ? 4.230 2.423 -0.156 1.00 96.25 101 ILE A N 1
ATOM 784 C CA . ILE A 1 101 ? 4.935 3.711 -0.227 1.00 96.25 101 ILE A CA 1
ATOM 785 C C . ILE A 1 101 ? 6.314 3.535 -0.862 1.00 96.25 101 ILE A C 1
ATOM 787 O O . ILE A 1 101 ? 6.681 4.300 -1.751 1.00 96.25 101 ILE A O 1
ATOM 791 N N . LEU A 1 102 ? 7.070 2.529 -0.415 1.00 95.88 102 LEU A N 1
ATOM 792 C CA . LEU A 1 102 ? 8.403 2.239 -0.942 1.00 95.88 102 LEU A CA 1
ATOM 793 C C . LEU A 1 102 ? 8.342 1.843 -2.418 1.00 95.88 102 LEU A C 1
ATOM 795 O O . LEU A 1 102 ? 9.091 2.389 -3.221 1.00 95.88 102 LEU A O 1
ATOM 799 N N . LEU A 1 103 ? 7.404 0.971 -2.800 1.00 96.31 103 LEU A N 1
ATOM 800 C CA . LEU A 1 103 ? 7.222 0.563 -4.191 1.00 96.31 103 LEU A CA 1
ATOM 801 C C . LEU A 1 103 ? 6.908 1.757 -5.095 1.00 96.31 103 LEU A C 1
ATOM 803 O O . LEU A 1 103 ? 7.476 1.880 -6.179 1.00 96.31 103 LEU A O 1
ATOM 807 N N . GLU A 1 104 ? 6.008 2.635 -4.658 1.00 96.25 104 GLU A N 1
ATOM 808 C CA . GLU A 1 104 ? 5.628 3.838 -5.398 1.00 96.25 104 GLU A CA 1
ATOM 809 C C . GLU A 1 104 ? 6.818 4.796 -5.544 1.00 96.25 104 GLU A C 1
ATOM 811 O O . GLU A 1 104 ? 7.120 5.248 -6.649 1.00 96.25 104 GLU A O 1
ATOM 816 N N . ALA A 1 105 ? 7.554 5.050 -4.459 1.00 94.81 105 ALA A N 1
ATOM 817 C CA . ALA A 1 105 ? 8.740 5.901 -4.476 1.00 94.81 105 ALA A CA 1
ATOM 818 C C . ALA A 1 105 ? 9.846 5.356 -5.395 1.00 94.81 105 ALA A C 1
ATOM 820 O O . ALA A 1 105 ? 10.327 6.091 -6.261 1.00 94.81 105 ALA A O 1
ATOM 821 N N . ASP A 1 106 ? 10.200 4.078 -5.251 1.00 94.06 106 ASP A N 1
ATOM 822 C CA . ASP A 1 106 ? 11.276 3.437 -6.009 1.00 94.06 106 ASP A CA 1
ATOM 823 C C . ASP A 1 106 ? 10.941 3.373 -7.500 1.00 94.06 106 ASP A C 1
ATOM 825 O O . ASP A 1 106 ? 11.744 3.757 -8.351 1.00 94.06 106 ASP A O 1
ATOM 829 N N . THR A 1 107 ? 9.731 2.929 -7.844 1.00 94.25 107 THR A N 1
ATOM 830 C CA . THR A 1 107 ? 9.328 2.811 -9.252 1.00 94.25 107 THR A CA 1
ATOM 831 C C . THR A 1 107 ? 9.186 4.175 -9.919 1.00 94.25 107 THR A C 1
ATOM 833 O O . THR A 1 107 ? 9.595 4.330 -11.071 1.00 94.25 107 THR A O 1
ATOM 836 N N . ARG A 1 108 ? 8.688 5.195 -9.209 1.00 93.50 108 ARG A N 1
ATOM 837 C CA . ARG A 1 108 ? 8.656 6.577 -9.706 1.00 93.50 108 ARG A CA 1
ATOM 838 C C . ARG A 1 108 ? 10.058 7.125 -9.954 1.00 93.50 108 ARG A C 1
ATOM 840 O O . ARG A 1 108 ? 10.271 7.738 -11.001 1.00 93.50 108 ARG A O 1
ATOM 847 N N . LEU A 1 109 ? 11.000 6.892 -9.037 1.00 91.62 109 LEU A N 1
ATOM 848 C CA . LEU A 1 109 ? 12.393 7.308 -9.204 1.00 91.62 109 LEU A CA 1
ATOM 849 C C . LEU A 1 109 ? 12.992 6.676 -10.466 1.00 91.62 109 LEU A C 1
ATOM 851 O O . LEU A 1 109 ? 13.434 7.400 -11.358 1.00 91.62 109 LEU A O 1
ATOM 855 N N . ILE A 1 110 ? 12.885 5.351 -10.599 1.00 91.06 110 ILE A N 1
ATOM 856 C CA . ILE A 1 110 ? 13.394 4.606 -11.759 1.00 91.06 110 ILE A CA 1
ATOM 857 C C . ILE A 1 110 ? 12.809 5.152 -13.066 1.00 91.06 110 ILE A C 1
ATOM 859 O O . ILE A 1 110 ? 13.543 5.391 -14.026 1.00 91.06 110 ILE A O 1
ATOM 863 N N . LEU A 1 111 ? 11.494 5.377 -13.117 1.00 89.62 111 LEU A N 1
ATOM 864 C CA . LEU A 1 111 ? 10.826 5.890 -14.315 1.00 89.62 111 LEU A CA 1
ATOM 865 C C . LEU A 1 111 ? 11.264 7.317 -14.666 1.00 89.62 111 LEU A C 1
ATOM 867 O O . LEU A 1 111 ? 11.400 7.632 -15.848 1.00 89.62 111 LEU A O 1
ATOM 871 N N . SER A 1 112 ? 11.511 8.165 -13.662 1.00 87.88 112 SER A N 1
ATOM 872 C CA . SER A 1 112 ? 11.971 9.543 -13.868 1.00 87.88 112 SER A CA 1
ATOM 873 C C . SER A 1 112 ? 13.390 9.615 -14.444 1.00 87.88 112 SER A C 1
ATOM 875 O O . SER A 1 112 ? 13.668 10.448 -15.308 1.00 87.88 112 SER A O 1
ATOM 877 N N . GLU A 1 113 ? 14.264 8.693 -14.039 1.00 84.88 113 GLU A N 1
ATOM 878 C CA . GLU A 1 113 ? 15.659 8.625 -14.488 1.00 84.88 113 GLU A CA 1
ATOM 879 C C . GLU A 1 113 ? 15.810 7.941 -15.861 1.00 84.88 113 GLU A C 1
ATOM 881 O O . GLU A 1 113 ? 16.806 8.135 -16.558 1.00 84.88 113 GLU A O 1
ATOM 886 N N . SER A 1 114 ? 14.804 7.172 -16.292 1.00 76.06 114 SER A N 1
ATOM 887 C CA . SER A 1 114 ? 14.894 6.271 -17.454 1.00 76.06 114 SER A CA 1
ATOM 888 C C . SER A 1 114 ? 14.277 6.813 -18.749 1.00 76.06 114 SER A C 1
ATOM 890 O O . SER A 1 114 ? 14.038 6.050 -19.688 1.00 76.06 114 SER A O 1
ATOM 892 N N . THR A 1 115 ? 14.052 8.127 -18.851 1.00 66.44 115 THR A N 1
ATOM 893 C CA . THR A 1 115 ? 13.386 8.784 -20.000 1.00 66.44 115 THR A CA 1
ATOM 894 C C . THR A 1 115 ? 14.001 8.466 -21.374 1.00 66.44 115 THR A C 1
ATOM 896 O O . THR A 1 115 ? 13.296 8.540 -22.379 1.00 66.44 115 THR A O 1
ATOM 899 N N . LEU A 1 116 ? 15.275 8.052 -21.433 1.00 64.81 116 LEU A N 1
ATOM 900 C CA . LEU A 1 116 ? 16.001 7.734 -22.674 1.00 64.81 116 LEU A CA 1
ATOM 901 C C . LEU A 1 116 ? 16.498 6.275 -22.783 1.00 64.81 116 LEU A C 1
ATOM 903 O O . LEU A 1 116 ? 17.029 5.904 -23.827 1.00 64.81 116 LEU A O 1
ATOM 907 N N . ARG A 1 117 ? 16.348 5.441 -21.741 1.00 73.62 117 ARG A N 1
ATOM 908 C CA . ARG A 1 117 ? 16.893 4.063 -21.686 1.00 73.62 117 ARG A CA 1
ATOM 909 C C . ARG A 1 117 ? 15.839 3.060 -21.228 1.00 73.62 117 ARG A C 1
ATOM 911 O O . ARG A 1 117 ? 15.833 2.601 -20.090 1.00 73.62 117 ARG A O 1
ATOM 918 N N . ARG A 1 118 ? 14.919 2.729 -22.133 1.00 74.94 118 ARG A N 1
ATOM 919 C CA . ARG A 1 118 ? 13.808 1.797 -21.857 1.00 74.94 118 ARG A CA 1
ATOM 920 C C . ARG A 1 118 ? 14.217 0.322 -21.879 1.00 74.94 118 ARG A C 1
ATOM 922 O O . ARG A 1 118 ? 13.480 -0.542 -21.418 1.00 74.94 118 ARG A O 1
ATOM 929 N N . ASP A 1 119 ? 15.402 0.033 -22.395 1.00 77.38 119 ASP A N 1
ATOM 930 C CA . ASP A 1 119 ? 16.007 -1.292 -22.499 1.00 77.38 119 ASP A CA 1
ATOM 931 C C . ASP A 1 119 ? 16.746 -1.732 -21.221 1.00 77.38 119 ASP A C 1
ATOM 933 O O . ASP A 1 119 ? 17.116 -2.901 -21.099 1.00 77.38 119 ASP A O 1
ATOM 937 N N . VAL A 1 120 ? 16.930 -0.837 -20.241 1.00 77.00 120 VAL A N 1
ATOM 938 C CA . VAL A 1 120 ? 17.667 -1.112 -18.998 1.00 77.00 120 VAL A CA 1
ATOM 939 C C . VAL A 1 120 ? 16.842 -0.697 -17.786 1.00 77.00 120 VAL A C 1
ATOM 941 O O . VAL A 1 120 ? 16.837 0.472 -17.426 1.00 77.00 120 VAL A O 1
ATOM 944 N N . ALA A 1 121 ? 16.191 -1.658 -17.125 1.00 78.69 121 ALA A N 1
ATOM 945 C CA . ALA A 1 121 ? 15.513 -1.434 -15.848 1.00 78.69 121 ALA A CA 1
ATOM 946 C C . ALA A 1 121 ? 16.308 -2.013 -14.673 1.00 78.69 121 ALA A C 1
ATOM 948 O O . ALA A 1 121 ? 16.665 -3.196 -14.723 1.00 78.69 121 ALA A O 1
ATOM 949 N N . PRO A 1 122 ? 16.583 -1.222 -13.618 1.00 83.69 122 PRO A N 1
ATOM 950 C CA . PRO A 1 122 ? 17.105 -1.767 -12.376 1.00 83.69 122 PRO A CA 1
ATOM 951 C C . PRO A 1 122 ? 16.056 -2.678 -11.711 1.00 83.69 122 PRO A C 1
ATOM 953 O O . PRO A 1 122 ? 14.851 -2.493 -11.906 1.00 83.69 122 PRO A O 1
ATOM 956 N N . PRO A 1 123 ? 16.491 -3.679 -10.928 1.00 83.25 123 PRO A N 1
ATOM 957 C CA . PRO A 1 123 ? 15.574 -4.569 -10.232 1.00 83.25 123 PRO A CA 1
ATOM 958 C C . PRO A 1 123 ? 14.832 -3.818 -9.121 1.00 83.25 123 PRO A C 1
ATOM 960 O O . PRO A 1 123 ? 15.456 -3.207 -8.254 1.00 83.25 123 PRO A O 1
ATOM 963 N N . VAL A 1 124 ? 13.504 -3.922 -9.113 1.00 88.06 124 VAL A N 1
ATOM 964 C CA . VAL A 1 124 ? 12.654 -3.445 -8.015 1.00 88.06 124 VAL A CA 1
ATOM 965 C C . VAL A 1 124 ? 12.563 -4.555 -6.973 1.00 88.06 124 VAL A C 1
ATOM 967 O O . VAL A 1 124 ? 12.133 -5.666 -7.287 1.00 88.06 124 VAL A O 1
ATOM 970 N N . LYS A 1 125 ? 12.997 -4.280 -5.741 1.00 87.38 125 LYS A N 1
ATOM 971 C CA . LYS A 1 125 ? 12.926 -5.244 -4.638 1.00 87.38 125 LYS A CA 1
ATOM 972 C C . LYS A 1 125 ? 11.648 -5.011 -3.849 1.00 87.38 125 LYS A C 1
ATOM 974 O O . LYS A 1 125 ? 11.489 -3.969 -3.228 1.00 87.38 125 LYS A O 1
ATOM 979 N N . ILE A 1 126 ? 10.769 -6.001 -3.844 1.00 90.19 126 ILE A N 1
ATOM 980 C CA . ILE A 1 126 ? 9.570 -6.015 -3.016 1.00 90.19 126 ILE A CA 1
ATOM 981 C C . ILE A 1 126 ? 9.310 -7.438 -2.542 1.00 90.19 126 ILE A C 1
ATOM 983 O O . ILE A 1 126 ? 9.581 -8.399 -3.266 1.00 90.19 126 ILE A O 1
ATOM 987 N N . ASP A 1 127 ? 8.809 -7.564 -1.318 1.00 92.25 127 ASP A N 1
ATOM 988 C CA . ASP A 1 127 ? 8.333 -8.839 -0.809 1.00 92.25 127 ASP A CA 1
ATOM 989 C C . ASP A 1 127 ? 7.181 -9.369 -1.700 1.00 92.25 127 ASP A C 1
ATOM 991 O O . ASP A 1 127 ? 6.220 -8.634 -1.953 1.00 92.25 127 ASP A O 1
ATOM 995 N N . PRO A 1 128 ? 7.249 -10.616 -2.207 1.00 91.81 128 PRO A N 1
ATOM 996 C CA . PRO A 1 128 ? 6.234 -11.150 -3.115 1.00 91.81 128 PRO A CA 1
ATOM 997 C C . PRO A 1 128 ? 4.825 -11.194 -2.521 1.00 91.81 128 PRO A C 1
ATOM 999 O O . PRO A 1 128 ? 3.853 -10.996 -3.248 1.00 91.81 128 PRO A O 1
ATOM 1002 N N . GLN A 1 129 ? 4.702 -11.437 -1.214 1.00 92.44 129 GLN A N 1
ATOM 1003 C CA . GLN A 1 129 ? 3.410 -11.467 -0.537 1.00 92.44 129 GLN A CA 1
ATOM 1004 C C . GLN A 1 129 ? 2.828 -10.055 -0.442 1.00 92.44 129 GLN A C 1
ATOM 1006 O O . GLN A 1 129 ? 1.646 -9.862 -0.726 1.00 92.44 129 GLN A O 1
ATOM 1011 N N . VAL A 1 130 ? 3.654 -9.056 -0.117 1.00 94.12 130 VAL A N 1
ATOM 1012 C CA . VAL A 1 130 ? 3.240 -7.647 -0.162 1.00 94.12 130 VAL A CA 1
ATOM 1013 C C . VAL A 1 130 ? 2.811 -7.262 -1.577 1.00 94.12 130 VAL A C 1
ATOM 1015 O O . VAL A 1 130 ? 1.763 -6.645 -1.739 1.00 94.12 130 VAL A O 1
ATOM 1018 N N . LEU A 1 131 ? 3.554 -7.662 -2.611 1.00 94.94 131 LEU A N 1
ATOM 1019 C CA . LEU A 1 131 ? 3.178 -7.368 -3.993 1.00 94.94 131 LEU A CA 1
ATOM 1020 C C . LEU A 1 131 ? 1.829 -7.997 -4.387 1.00 94.94 131 LEU A C 1
ATOM 1022 O O . LEU A 1 131 ? 1.019 -7.304 -4.998 1.00 94.94 131 LEU A O 1
ATOM 1026 N N . ASP A 1 132 ? 1.559 -9.255 -4.018 1.00 94.50 132 ASP A N 1
ATOM 1027 C CA . ASP A 1 132 ? 0.259 -9.907 -4.276 1.00 94.50 132 ASP A CA 1
ATOM 1028 C C . ASP A 1 132 ? -0.890 -9.152 -3.593 1.00 94.50 132 ASP A C 1
ATOM 1030 O O . ASP A 1 132 ? -1.921 -8.868 -4.206 1.00 94.50 132 ASP A O 1
ATOM 1034 N N . ILE A 1 133 ? -0.682 -8.739 -2.339 1.00 95.25 133 ILE A N 1
ATOM 1035 C CA . ILE A 1 133 ? -1.644 -7.927 -1.592 1.00 95.25 133 ILE A CA 1
ATOM 1036 C C . ILE A 1 133 ? -1.916 -6.605 -2.321 1.00 95.25 133 ILE A C 1
ATOM 1038 O O . ILE A 1 133 ? -3.074 -6.256 -2.550 1.00 95.25 133 ILE A O 1
ATOM 1042 N N . LEU A 1 134 ? -0.871 -5.875 -2.721 1.00 96.31 134 LEU A N 1
ATOM 1043 C C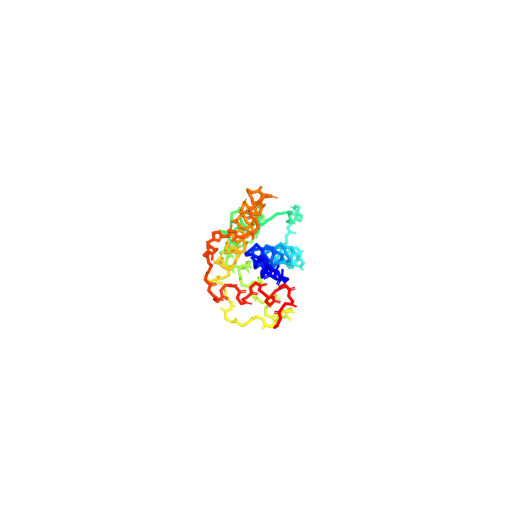A . LEU A 1 134 ? -1.020 -4.596 -3.421 1.00 96.31 134 LEU A CA 1
ATOM 1044 C C . LEU A 1 134 ? -1.680 -4.762 -4.795 1.00 96.31 134 LEU A C 1
ATOM 1046 O O . LEU A 1 134 ? -2.516 -3.939 -5.165 1.00 96.31 134 LEU A O 1
ATOM 1050 N N . ALA A 1 135 ? -1.361 -5.831 -5.527 1.00 95.00 135 ALA A N 1
ATOM 1051 C CA . ALA A 1 135 ? -1.985 -6.153 -6.807 1.00 95.00 135 ALA A CA 1
ATOM 1052 C C . ALA A 1 135 ? -3.495 -6.394 -6.651 1.00 95.00 135 ALA A C 1
ATOM 1054 O O . ALA A 1 135 ? -4.287 -5.788 -7.377 1.00 95.00 135 ALA A O 1
ATOM 1055 N N . ARG A 1 136 ? -3.907 -7.172 -5.641 1.00 94.75 136 ARG A N 1
ATOM 1056 C CA . ARG A 1 136 ? -5.326 -7.386 -5.311 1.00 94.75 136 ARG A CA 1
ATOM 1057 C C . ARG A 1 136 ? -6.027 -6.087 -4.941 1.00 94.75 136 ARG A C 1
ATOM 1059 O O . ARG A 1 136 ? -7.103 -5.807 -5.469 1.00 94.75 136 ARG A O 1
ATOM 1066 N N . ILE A 1 137 ? -5.405 -5.263 -4.092 1.00 94.44 137 ILE A N 1
ATOM 1067 C CA . ILE A 1 137 ? -5.943 -3.941 -3.744 1.00 94.44 137 ILE A CA 1
ATOM 1068 C C . ILE A 1 137 ? -6.086 -3.091 -5.004 1.00 94.44 137 ILE A C 1
ATOM 1070 O O . ILE A 1 137 ? -7.083 -2.394 -5.130 1.00 94.44 137 ILE A O 1
ATOM 1074 N N . ALA A 1 138 ? -5.158 -3.165 -5.959 1.00 94.25 138 ALA A N 1
ATOM 1075 C CA . ALA A 1 138 ? -5.235 -2.446 -7.229 1.00 94.25 138 ALA A CA 1
ATOM 1076 C C . ALA A 1 138 ? -6.264 -3.025 -8.225 1.00 94.25 138 ALA A C 1
ATOM 1078 O O . ALA A 1 138 ? -6.575 -2.375 -9.225 1.00 94.25 138 ALA A O 1
ATOM 1079 N N . GLY A 1 139 ? -6.850 -4.194 -7.943 1.00 90.94 139 GLY A N 1
ATOM 1080 C CA . GLY A 1 139 ? -7.803 -4.880 -8.822 1.00 90.94 139 GLY A CA 1
ATOM 1081 C C . GLY A 1 139 ? -7.143 -5.678 -9.947 1.00 90.94 139 GLY A C 1
ATOM 1082 O O . GLY A 1 139 ? -7.737 -5.827 -11.012 1.00 90.94 139 GLY A O 1
ATOM 1083 N N . ILE A 1 140 ? -5.911 -6.143 -9.735 1.00 87.19 140 ILE A N 1
ATOM 1084 C CA . ILE A 1 140 ? -5.201 -7.053 -10.636 1.00 87.19 140 ILE A CA 1
ATOM 1085 C C . ILE A 1 140 ? -5.295 -8.469 -10.051 1.00 87.19 140 ILE A C 1
ATOM 1087 O O . ILE A 1 140 ? -5.024 -8.663 -8.864 1.00 87.19 140 ILE A O 1
ATOM 1091 N N . HIS A 1 141 ? -5.709 -9.428 -10.883 1.00 72.44 141 HIS A N 1
ATOM 1092 C CA . HIS A 1 141 ? -5.920 -10.837 -10.540 1.00 72.44 141 HIS A CA 1
ATOM 1093 C C . HIS A 1 141 ? -5.079 -11.746 -11.431 1.00 72.44 141 HIS A C 1
ATOM 1095 O O . HIS A 1 141 ? -4.958 -11.420 -12.636 1.00 72.44 141 HIS A O 1
#

Secondary structure (DSSP, 8-state):
----------THHHHHHHHHHHHHHHHHHHHHHHHTS---SSPP-SHHHHHHHHTT-S------S-HHHHHHHHHHHHHHHHH---S--TTTHHHHHHHHHHHHHHHHHHHHHTTT-TT--PPPP--HHHHHHHHHHHT--

Organism: Patella caerulea (NCBI:txid87958)

Radius of gyration: 18.39 Å; chains: 1; bounding box: 35×29×72 Å

pLDDT: mean 85.31, std 12.84, range [41.47, 97.44]